Protein AF-A0A8B2NT78-F1 (afdb_monomer)

Foldseek 3Di:
DDDDDDDDDDDDDDDDPPPPDDDDPPPPPDDDPDDDDDDDDDDDDDDDPPPPPVPPPPPVPDPDPWADKDKFKAQWADDPQAIWGQGPVRDIEGEDAPDDPVSHRFTKIWIFTWDPPPPRRPVHPTYTYTDDIGTDDD

Radius of gyration: 31.08 Å; Cα contacts (8 Å, |Δi|>4): 168; chains: 1; bounding box: 117×47×46 Å

Secondary structure (DSSP, 8-state):
--------------------------------------------------------------------EEEEEEEEE--SSS-EEEETTS-EEEEEES--GGGTT-EEEEEEEE-TT--S-TT-S-EEEEEEEEE---

pLDDT: mean 72.49, std 22.76, range [38.25, 97.38]

Mean predicted aligned error: 18.77 Å

Structure (mmCIF, N/CA/C/O backbone):
data_AF-A0A8B2NT78-F1
#
_entry.id   AF-A0A8B2NT78-F1
#
loop_
_atom_site.group_PDB
_atom_site.id
_atom_site.type_symbol
_atom_site.label_atom_id
_atom_site.label_alt_id
_atom_site.label_comp_id
_atom_site.label_asym_id
_atom_site.label_entity_id
_atom_site.label_seq_id
_atom_site.pdbx_PDB_ins_code
_atom_site.Cartn_x
_atom_site.Cartn_y
_atom_site.Cartn_z
_atom_site.occupancy
_atom_site.B_iso_or_equiv
_atom_site.auth_seq_id
_atom_site.auth_comp_id
_atom_site.auth_asym_id
_atom_site.auth_atom_id
_atom_site.pdbx_PDB_model_num
ATOM 1 N N . MET A 1 1 ? -60.718 -26.658 -9.147 1.00 41.31 1 MET A N 1
ATOM 2 C CA . MET A 1 1 ? -60.760 -26.126 -10.527 1.00 41.31 1 MET A CA 1
ATOM 3 C C . MET A 1 1 ? -59.425 -25.430 -10.758 1.00 41.31 1 MET A C 1
ATOM 5 O O . MET A 1 1 ? -59.116 -24.568 -9.960 1.00 41.31 1 MET A O 1
ATOM 9 N N . THR A 1 2 ? -58.526 -25.729 -11.686 1.00 39.38 2 THR A N 1
ATOM 10 C CA . THR A 1 2 ? -58.299 -26.803 -12.662 1.00 39.38 2 THR A CA 1
ATOM 11 C C . THR A 1 2 ? -56.86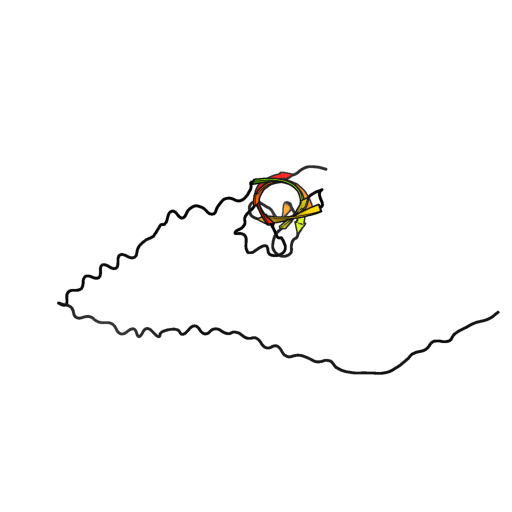0 -26.548 -13.133 1.00 39.38 2 THR A C 1
ATOM 13 O O . THR A 1 2 ? -56.475 -25.397 -13.315 1.00 39.38 2 THR A O 1
ATOM 16 N N . LYS A 1 3 ? -56.057 -27.609 -13.244 1.00 41.78 3 LYS A N 1
ATOM 17 C CA . LYS A 1 3 ? -54.652 -27.600 -13.679 1.00 41.78 3 LYS A CA 1
ATOM 18 C C . LYS A 1 3 ? -54.485 -26.998 -15.081 1.00 41.78 3 LYS A C 1
ATOM 20 O O . LYS A 1 3 ? -55.288 -27.318 -15.951 1.00 41.78 3 LYS A O 1
ATOM 25 N N . THR A 1 4 ? -53.329 -26.377 -15.324 1.00 49.72 4 THR A N 1
ATOM 26 C CA . THR A 1 4 ? -52.672 -26.413 -16.640 1.00 49.72 4 THR A CA 1
ATOM 27 C C . THR A 1 4 ? -51.206 -26.808 -16.446 1.00 49.72 4 THR A C 1
ATOM 29 O O . THR A 1 4 ? -50.382 -26.004 -16.024 1.00 49.72 4 THR A O 1
ATOM 32 N N . LEU A 1 5 ? -50.899 -28.083 -16.708 1.00 48.84 5 LEU A N 1
ATOM 33 C CA . LEU A 1 5 ? -49.576 -28.530 -17.149 1.00 48.84 5 LEU A CA 1
ATOM 34 C C . LEU A 1 5 ? -49.550 -28.350 -18.668 1.00 48.84 5 LEU A C 1
ATOM 36 O O . LEU A 1 5 ? -50.507 -28.799 -19.284 1.00 48.84 5 LEU A O 1
ATOM 40 N N . THR A 1 6 ? -48.486 -27.813 -19.268 1.00 45.62 6 THR A N 1
ATOM 41 C CA . THR A 1 6 ? -47.858 -28.332 -20.508 1.00 45.62 6 THR A CA 1
ATOM 42 C C . THR A 1 6 ? -46.564 -27.552 -20.748 1.00 45.62 6 THR A C 1
ATOM 44 O O . THR A 1 6 ? -46.580 -26.327 -20.731 1.00 45.62 6 THR A O 1
ATOM 47 N N . GLY A 1 7 ? -45.454 -28.247 -20.990 1.00 38.25 7 GLY A N 1
ATOM 48 C CA . GLY A 1 7 ? -44.219 -27.605 -21.442 1.00 38.25 7 GLY A CA 1
ATOM 49 C C . GLY A 1 7 ? -42.971 -28.461 -21.290 1.00 38.25 7 GLY A C 1
ATOM 50 O O . GLY A 1 7 ? -41.946 -27.961 -20.848 1.00 38.25 7 GLY A O 1
ATOM 51 N N . ALA A 1 8 ? -43.065 -29.755 -21.600 1.00 42.09 8 ALA A N 1
ATOM 52 C CA . ALA A 1 8 ? -41.895 -30.603 -21.761 1.00 42.09 8 ALA A CA 1
ATOM 53 C C . ALA A 1 8 ? -41.171 -30.228 -23.063 1.00 42.09 8 ALA A C 1
ATOM 55 O O . ALA A 1 8 ? -41.759 -30.321 -24.137 1.00 42.09 8 ALA A O 1
ATOM 56 N N . ALA A 1 9 ? -39.896 -29.863 -22.967 1.00 42.09 9 ALA A N 1
ATOM 57 C CA . ALA A 1 9 ? -38.943 -29.985 -24.063 1.00 42.09 9 ALA A CA 1
ATOM 58 C C . ALA A 1 9 ? -37.759 -30.794 -23.528 1.00 42.09 9 ALA A C 1
ATOM 60 O O . ALA A 1 9 ? -36.818 -30.278 -22.931 1.00 42.09 9 ALA A O 1
ATOM 61 N N . LEU A 1 10 ? -37.921 -32.108 -23.651 1.00 39.12 10 LEU A N 1
ATOM 62 C CA . LEU A 1 10 ? -36.923 -33.132 -23.407 1.00 39.12 10 LEU A CA 1
ATOM 63 C C . LEU A 1 10 ? -36.222 -33.419 -24.748 1.00 39.12 10 LEU A C 1
ATOM 65 O O . LEU A 1 10 ? -36.900 -33.520 -25.767 1.00 39.12 10 LEU A O 1
ATOM 69 N N . MET A 1 11 ? -34.915 -33.675 -24.678 1.00 42.44 11 MET A N 1
ATOM 70 C CA . MET A 1 11 ? -34.066 -34.388 -25.651 1.00 42.44 11 MET A CA 1
ATOM 71 C C . MET A 1 11 ? -33.405 -33.647 -26.825 1.00 42.44 11 MET A C 1
ATOM 73 O O . MET A 1 11 ? -33.989 -32.797 -27.485 1.00 42.44 11 MET A O 1
ATOM 77 N N . ALA A 1 12 ? -32.203 -34.176 -27.110 1.00 41.25 12 ALA A N 1
ATOM 78 C CA . ALA A 1 12 ? -31.213 -33.898 -28.157 1.00 41.25 12 ALA A CA 1
ATOM 79 C C . ALA A 1 12 ? -30.216 -32.786 -27.778 1.00 41.25 12 ALA A C 1
ATOM 81 O O . ALA A 1 12 ? -30.617 -31.687 -27.438 1.00 41.25 12 ALA A O 1
ATOM 82 N N . LEU A 1 13 ? -28.893 -32.960 -27.791 1.00 45.81 13 LEU A N 1
ATOM 83 C CA . LEU A 1 13 ? -28.011 -33.999 -28.330 1.00 45.81 13 LEU A CA 1
ATOM 84 C C . LEU A 1 13 ? -26.654 -33.767 -27.619 1.00 45.81 13 LEU A C 1
ATOM 86 O O . LEU A 1 13 ? -26.135 -32.659 -27.624 1.00 45.81 13 LEU A O 1
ATOM 90 N N . MET A 1 14 ? -26.212 -34.652 -26.732 1.00 42.19 14 MET A N 1
ATOM 91 C CA . MET A 1 14 ? -25.114 -35.596 -26.972 1.00 42.19 14 MET A CA 1
ATOM 92 C C . MET A 1 14 ? -23.915 -35.033 -27.773 1.00 42.19 14 MET A C 1
ATOM 94 O O . MET A 1 14 ? -23.994 -34.845 -28.982 1.00 42.19 14 MET A O 1
ATOM 98 N N . THR A 1 15 ? -22.772 -34.950 -27.074 1.00 49.97 15 THR A N 1
ATOM 99 C CA . THR A 1 15 ? -21.374 -34.995 -27.564 1.00 49.97 15 THR A CA 1
ATOM 100 C C . THR A 1 15 ? -20.818 -33.813 -28.367 1.00 49.97 15 THR A C 1
ATOM 102 O O . THR A 1 15 ? -21.060 -33.701 -29.559 1.00 49.97 15 THR A O 1
ATOM 105 N N . LEU A 1 16 ? -19.897 -33.064 -27.743 1.00 46.75 16 LEU A N 1
ATOM 106 C CA . LEU A 1 16 ? -18.499 -32.986 -28.201 1.00 46.75 16 LEU A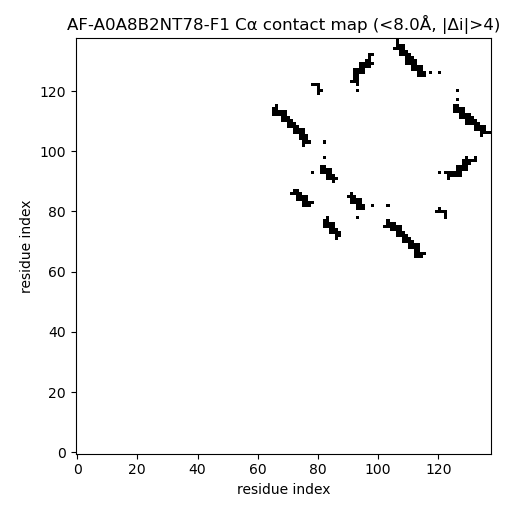 CA 1
ATOM 107 C C . LEU A 1 16 ? -17.604 -32.444 -27.063 1.00 46.75 16 LEU A C 1
ATOM 109 O O . LEU A 1 16 ? -17.510 -31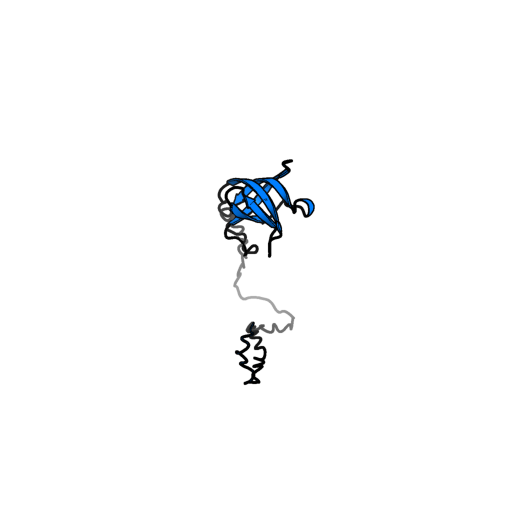.240 -26.846 1.00 46.75 16 LEU A O 1
ATOM 113 N N . LEU A 1 17 ? -16.941 -33.339 -26.319 1.00 52.16 17 LEU A N 1
ATOM 114 C CA . LEU A 1 17 ? -15.729 -32.970 -25.581 1.00 52.16 17 LEU A CA 1
ATOM 115 C C . LEU A 1 17 ? -14.607 -32.855 -26.618 1.00 52.16 17 LEU A C 1
ATOM 117 O O . LEU A 1 17 ? -14.023 -33.861 -27.017 1.00 52.16 17 LEU A O 1
ATOM 121 N N . ALA A 1 18 ? -14.336 -31.642 -27.092 1.00 47.22 18 ALA A N 1
ATOM 122 C CA . ALA A 1 18 ? -13.120 -31.359 -27.839 1.00 47.22 18 ALA A CA 1
ATOM 123 C C . ALA A 1 18 ? -11.990 -31.133 -26.829 1.00 47.22 18 ALA A C 1
ATOM 125 O O . ALA A 1 18 ? -11.765 -30.024 -26.352 1.00 47.22 18 ALA A O 1
ATOM 126 N N . THR A 1 19 ? -11.305 -32.215 -26.468 1.00 49.88 19 THR A N 1
ATOM 127 C CA . THR A 1 19 ? -10.036 -32.174 -25.740 1.00 49.88 19 THR A CA 1
ATOM 128 C C . THR A 1 19 ? -8.981 -31.584 -26.676 1.00 49.88 19 THR A C 1
ATOM 130 O O . THR A 1 19 ? -8.325 -32.311 -27.419 1.00 49.88 19 THR A O 1
ATOM 133 N N . THR A 1 20 ? -8.836 -30.260 -26.707 1.00 54.50 20 THR A N 1
ATOM 134 C CA . THR A 1 20 ? -7.686 -29.636 -27.366 1.00 54.50 20 THR A CA 1
ATOM 135 C C . THR A 1 20 ? -6.455 -29.916 -26.522 1.00 54.50 20 THR A C 1
ATOM 137 O O . THR A 1 20 ? -6.279 -29.370 -25.434 1.00 54.50 20 THR A O 1
ATOM 140 N N . ALA A 1 21 ? -5.647 -30.844 -27.025 1.00 53.22 21 ALA A N 1
ATOM 141 C CA . ALA A 1 21 ? -4.344 -31.175 -26.496 1.00 53.22 21 ALA A CA 1
ATOM 142 C C . ALA A 1 21 ? -3.457 -29.924 -26.416 1.00 53.22 21 ALA A C 1
ATOM 144 O O . ALA A 1 21 ? -3.397 -29.111 -27.338 1.00 53.22 21 ALA A O 1
ATOM 145 N N . VAL A 1 22 ? -2.767 -29.828 -25.284 1.00 47.25 22 VAL A N 1
ATOM 146 C CA . VAL A 1 22 ? -1.651 -28.935 -24.984 1.00 47.25 22 VAL A CA 1
ATOM 147 C C . VAL A 1 22 ? -0.661 -28.877 -26.151 1.00 47.25 22 VAL A C 1
ATOM 149 O O . VAL A 1 22 ? -0.121 -29.902 -26.561 1.00 47.25 22 VAL A O 1
ATOM 152 N N . GLN A 1 23 ? -0.363 -27.671 -26.633 1.00 50.97 23 GLN A N 1
ATOM 153 C CA . GLN A 1 23 ? 0.878 -27.385 -27.351 1.00 50.97 23 GLN A CA 1
ATOM 154 C C . GLN A 1 23 ? 1.713 -26.448 -26.480 1.00 50.97 23 GLN A C 1
ATOM 156 O O . GLN A 1 23 ? 1.532 -25.235 -26.482 1.00 50.97 23 GLN A O 1
ATOM 161 N N . ALA A 1 24 ? 2.612 -27.039 -25.694 1.00 47.28 24 ALA A N 1
ATOM 162 C CA . ALA A 1 24 ? 3.703 -26.317 -25.061 1.00 47.28 24 ALA A CA 1
ATOM 163 C C . ALA A 1 24 ? 4.686 -25.898 -26.164 1.00 47.28 24 ALA A C 1
ATOM 165 O O . ALA A 1 24 ? 5.403 -26.733 -26.712 1.00 47.28 24 ALA A O 1
ATOM 166 N N . GLN A 1 25 ? 4.690 -24.617 -26.528 1.00 46.91 25 GLN A N 1
ATOM 167 C CA . GLN A 1 25 ? 5.733 -24.031 -27.367 1.00 46.91 25 GLN A CA 1
ATOM 168 C C . GLN A 1 25 ? 6.825 -23.474 -26.454 1.00 46.91 25 GLN A C 1
ATOM 170 O O . GLN A 1 25 ? 6.809 -22.311 -26.064 1.00 46.91 25 GLN A O 1
ATOM 175 N N . THR A 1 26 ? 7.769 -24.333 -26.080 1.00 47.22 26 THR A N 1
ATOM 176 C CA . THR A 1 26 ? 9.048 -23.918 -25.500 1.00 47.22 26 THR A CA 1
ATOM 177 C C . THR A 1 26 ? 10.021 -23.654 -26.645 1.00 47.22 26 THR A C 1
ATOM 179 O O . THR A 1 26 ? 10.659 -24.577 -27.152 1.00 47.22 26 THR A O 1
ATOM 182 N N . SER A 1 27 ? 10.107 -22.402 -27.085 1.00 45.84 27 SER A N 1
ATOM 183 C CA . SER A 1 27 ? 11.153 -21.949 -28.003 1.00 45.84 27 SER A CA 1
ATOM 184 C C . SER A 1 27 ? 12.356 -21.492 -27.179 1.00 45.84 27 SER A C 1
ATOM 186 O O . SER A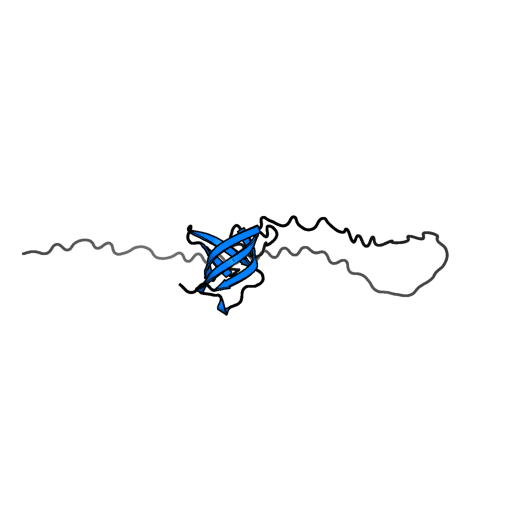 1 27 ? 12.433 -20.335 -26.779 1.00 45.84 27 SER A O 1
ATOM 188 N N . SER A 1 28 ? 13.275 -22.416 -26.905 1.00 48.09 28 SER A N 1
ATOM 189 C CA . SER A 1 28 ? 14.579 -22.132 -26.298 1.00 48.09 28 SER A CA 1
ATOM 190 C C . SER A 1 28 ? 15.657 -22.318 -27.363 1.00 48.09 28 SER A C 1
ATOM 192 O O . SER A 1 28 ? 16.359 -23.326 -27.371 1.00 48.09 28 SER A O 1
ATOM 194 N N . ASP A 1 29 ? 15.757 -21.376 -28.300 1.00 51.25 29 ASP A N 1
ATOM 195 C CA . ASP A 1 29 ? 16.892 -21.311 -29.224 1.00 51.25 29 ASP A CA 1
ATOM 196 C C . ASP A 1 29 ? 17.978 -20.440 -28.585 1.00 51.25 29 ASP A C 1
ATOM 198 O O . ASP A 1 29 ? 18.091 -19.242 -28.830 1.00 51.25 29 ASP A O 1
ATOM 202 N N . THR A 1 30 ? 18.724 -21.053 -27.666 1.00 50.91 30 THR A N 1
ATOM 203 C CA . THR A 1 30 ? 19.992 -20.508 -27.182 1.00 50.91 30 THR A CA 1
ATOM 204 C C . THR A 1 30 ? 21.067 -21.486 -27.602 1.00 50.91 30 THR A C 1
ATOM 206 O O . THR A 1 30 ? 21.313 -22.507 -26.959 1.00 50.91 30 THR A O 1
ATOM 209 N N . THR A 1 31 ? 21.690 -21.182 -28.732 1.00 44.09 31 THR A N 1
ATOM 210 C CA . THR A 1 31 ? 22.881 -21.862 -29.220 1.00 44.09 31 THR A CA 1
ATOM 211 C C . THR A 1 31 ? 23.994 -21.685 -28.184 1.00 44.09 31 THR A C 1
ATOM 213 O O . THR A 1 31 ? 24.474 -20.578 -27.951 1.00 44.09 31 THR A O 1
ATOM 216 N N . VAL A 1 32 ? 24.390 -22.773 -27.527 1.00 51.00 32 VAL A N 1
ATOM 217 C CA . VAL A 1 32 ? 25.558 -22.810 -26.639 1.00 51.00 32 VAL A CA 1
ATOM 218 C C . VAL A 1 32 ? 26.801 -22.991 -27.514 1.00 51.00 32 VAL A C 1
ATOM 220 O O . VAL A 1 32 ? 26.925 -24.045 -28.142 1.00 51.00 32 VAL A O 1
ATOM 223 N N . PRO A 1 33 ? 27.748 -22.038 -27.587 1.00 48.50 33 PRO A N 1
ATOM 224 C CA . PRO A 1 33 ? 29.043 -22.337 -28.173 1.00 48.50 33 PRO A CA 1
ATOM 225 C C . PRO A 1 33 ? 29.814 -23.264 -27.225 1.00 48.50 33 PRO A C 1
ATOM 227 O O . PRO A 1 33 ? 30.152 -22.906 -26.097 1.00 48.50 33 PRO A O 1
ATOM 230 N N . THR A 1 34 ? 30.075 -24.484 -27.693 1.00 42.47 34 THR A N 1
ATOM 231 C CA . THR A 1 34 ? 31.011 -25.431 -27.083 1.00 42.47 34 THR A CA 1
ATOM 232 C C . THR A 1 34 ? 32.399 -24.797 -27.022 1.00 42.47 34 THR A C 1
ATOM 234 O O . THR A 1 34 ? 33.083 -24.691 -28.037 1.00 42.47 34 THR A O 1
ATOM 237 N N . VAL A 1 35 ? 32.829 -24.383 -25.832 1.00 53.66 35 VAL A N 1
ATOM 238 C CA . VAL A 1 35 ? 34.232 -24.047 -25.573 1.00 53.66 35 VAL A CA 1
ATOM 239 C C . VAL A 1 35 ? 35.006 -25.341 -25.331 1.00 53.66 35 VAL A C 1
ATOM 241 O O . VAL A 1 35 ? 34.883 -25.983 -24.289 1.00 53.66 35 VAL A O 1
ATOM 244 N N . ALA A 1 36 ? 35.773 -25.756 -26.339 1.00 44.59 36 ALA A N 1
ATOM 245 C CA . ALA A 1 36 ? 36.812 -26.763 -26.184 1.00 44.59 36 ALA A CA 1
ATOM 246 C C . ALA A 1 36 ? 37.863 -26.236 -25.192 1.00 44.59 36 ALA A C 1
ATOM 248 O O . ALA A 1 36 ? 38.311 -25.094 -25.294 1.00 44.59 36 ALA A O 1
ATOM 249 N N . SER A 1 37 ? 38.185 -27.046 -24.186 1.00 47.66 37 SER A N 1
ATOM 250 C CA . SER A 1 37 ? 39.267 -26.787 -23.240 1.00 47.66 37 SER A CA 1
ATOM 251 C C . SER A 1 37 ? 40.388 -27.778 -23.506 1.00 47.66 37 SER A C 1
ATOM 253 O O . SER A 1 37 ? 40.321 -28.930 -23.083 1.00 47.66 37 SER A O 1
ATOM 255 N N . ASP A 1 38 ? 41.434 -27.305 -24.160 1.00 52.69 38 ASP A N 1
ATOM 256 C CA . ASP A 1 38 ? 42.709 -27.983 -24.311 1.00 52.69 38 ASP A CA 1
ATOM 257 C C . ASP A 1 38 ? 43.808 -26.934 -24.115 1.00 52.69 38 ASP A C 1
ATOM 259 O O . ASP A 1 38 ? 44.105 -26.102 -24.968 1.00 52.69 38 ASP A O 1
ATOM 263 N N . GLY A 1 39 ? 44.347 -26.909 -22.895 1.00 45.62 39 GLY A N 1
ATOM 264 C CA . GLY A 1 39 ? 45.414 -25.999 -22.503 1.00 45.62 39 GLY A CA 1
ATOM 265 C C . GLY A 1 39 ? 46.792 -26.486 -22.943 1.00 45.62 39 GLY A C 1
ATOM 266 O O . GLY A 1 39 ? 47.061 -27.686 -22.918 1.00 45.62 39 GLY A O 1
ATOM 267 N N . THR A 1 40 ? 47.684 -25.539 -23.254 1.00 40.47 40 THR A N 1
ATOM 268 C CA . THR A 1 40 ? 49.065 -25.368 -22.721 1.00 40.47 40 THR A CA 1
ATOM 269 C C . THR A 1 40 ? 49.874 -24.449 -23.673 1.00 40.47 40 THR A C 1
ATOM 271 O O . THR A 1 40 ? 49.619 -24.463 -24.875 1.00 40.47 40 THR A O 1
ATOM 274 N N . PRO A 1 41 ? 50.791 -23.591 -23.171 1.00 55.03 41 PRO A N 1
ATOM 275 C CA . PRO A 1 41 ? 51.113 -22.292 -23.768 1.00 55.03 41 PRO A CA 1
ATOM 276 C C . PRO A 1 41 ? 52.456 -22.245 -24.517 1.00 55.03 41 PRO A C 1
ATOM 278 O O . PRO A 1 41 ? 53.395 -22.954 -24.167 1.00 55.03 41 PRO A O 1
ATOM 281 N N . THR A 1 42 ? 52.594 -21.293 -25.446 1.00 39.72 42 THR A N 1
ATOM 282 C CA . THR A 1 42 ? 53.890 -20.776 -25.930 1.00 39.72 42 THR A CA 1
ATOM 283 C C . THR A 1 42 ? 53.763 -19.295 -26.301 1.00 39.72 42 THR A C 1
ATOM 285 O O . THR A 1 42 ? 53.127 -18.948 -27.290 1.00 39.72 42 THR A O 1
ATOM 288 N N . ASN A 1 43 ? 54.373 -18.433 -25.488 1.00 45.72 43 ASN A N 1
ATOM 289 C CA . ASN A 1 43 ? 54.757 -17.042 -25.798 1.00 45.72 43 ASN A CA 1
ATOM 290 C C . ASN A 1 43 ? 56.219 -17.090 -26.342 1.00 45.72 43 ASN A C 1
ATOM 292 O O . ASN A 1 43 ? 56.876 -18.082 -26.005 1.00 45.72 43 ASN A O 1
ATOM 296 N N . PRO A 1 44 ? 56.821 -16.103 -27.057 1.00 52.41 44 PRO A N 1
ATOM 297 C CA . PRO A 1 44 ? 56.442 -14.689 -27.167 1.00 52.41 44 PRO A CA 1
ATOM 298 C C . PRO A 1 44 ? 56.639 -14.003 -28.542 1.00 52.41 44 PRO A C 1
ATOM 300 O O . PRO A 1 44 ? 57.336 -14.511 -29.413 1.00 52.41 44 PRO A O 1
ATOM 303 N N . ALA A 1 45 ? 56.107 -12.779 -28.647 1.00 50.75 45 ALA A N 1
ATOM 304 C CA . ALA A 1 45 ? 56.222 -11.814 -29.752 1.00 50.75 45 ALA A CA 1
ATOM 305 C C . ALA A 1 45 ? 55.156 -11.927 -30.852 1.00 50.75 45 ALA A C 1
ATOM 307 O O . ALA A 1 45 ? 55.437 -12.333 -31.971 1.00 50.75 45 ALA A O 1
ATOM 308 N N . ASP A 1 46 ? 53.948 -11.455 -30.546 1.00 42.50 46 ASP A N 1
ATOM 309 C CA . ASP A 1 46 ? 53.350 -10.451 -31.423 1.00 42.50 46 ASP A CA 1
ATOM 310 C C . ASP A 1 46 ? 52.559 -9.448 -30.582 1.00 42.50 46 ASP A C 1
ATOM 312 O O . ASP A 1 46 ? 51.820 -9.775 -29.652 1.00 42.50 46 ASP A O 1
ATOM 316 N N . GLU A 1 47 ? 52.864 -8.198 -30.860 1.00 54.28 47 GLU A N 1
ATOM 317 C CA . GLU A 1 47 ? 5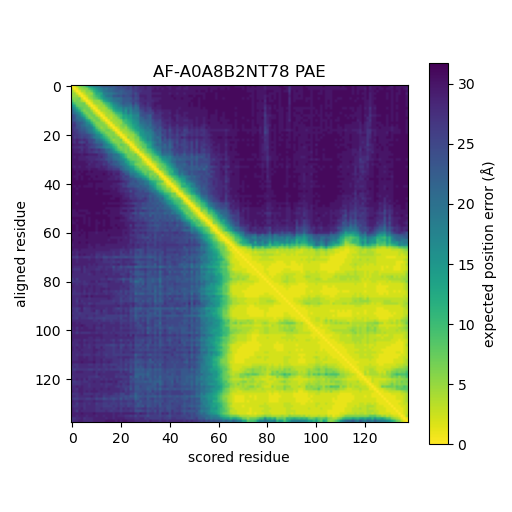2.437 -7.003 -30.178 1.00 54.28 47 GLU A CA 1
ATOM 318 C C . GLU A 1 47 ? 50.978 -6.705 -30.531 1.00 54.28 47 GLU A C 1
ATOM 320 O O . GLU A 1 47 ? 50.647 -6.128 -31.561 1.00 54.28 47 GLU A O 1
ATOM 325 N N . SER A 1 48 ? 50.075 -7.047 -29.624 1.00 47.12 48 SER A N 1
ATOM 326 C CA . SER A 1 48 ? 48.861 -6.262 -29.456 1.00 47.12 48 SER A CA 1
ATOM 327 C C . SER A 1 48 ? 48.443 -6.336 -28.009 1.00 47.12 48 SER A C 1
ATOM 329 O O . SER A 1 48 ? 47.711 -7.223 -27.573 1.00 47.12 48 SER A O 1
ATOM 331 N N . THR A 1 49 ? 48.953 -5.378 -27.245 1.00 46.94 49 THR A N 1
ATOM 332 C CA . THR A 1 49 ? 48.437 -5.023 -25.930 1.00 46.94 49 THR A CA 1
ATOM 333 C C . THR A 1 49 ? 47.008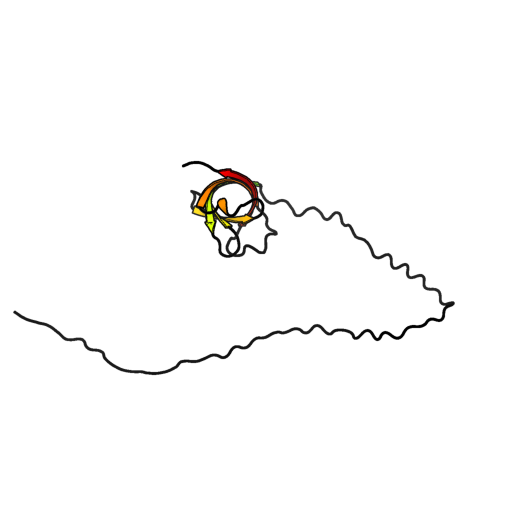 -4.520 -26.114 1.00 46.94 49 THR A C 1
ATOM 335 O O . THR A 1 49 ? 46.743 -3.321 -26.110 1.00 46.94 49 THR A O 1
ATOM 338 N N . VAL A 1 50 ? 46.058 -5.435 -26.300 1.00 47.19 50 VAL A N 1
ATOM 339 C CA . VAL A 1 50 ? 44.657 -5.139 -26.036 1.00 47.19 50 VAL A CA 1
ATOM 340 C C . VAL A 1 50 ? 44.548 -5.121 -24.525 1.00 47.19 50 VAL A C 1
ATOM 342 O O . VAL A 1 50 ? 44.251 -6.122 -23.875 1.00 47.19 50 VAL A O 1
ATOM 345 N N . THR A 1 51 ? 44.832 -3.954 -23.955 1.00 45.91 51 THR A N 1
ATOM 346 C CA . THR A 1 51 ? 44.292 -3.583 -22.658 1.00 45.91 51 THR A CA 1
ATOM 347 C C . THR A 1 51 ? 42.779 -3.639 -22.826 1.00 45.91 51 THR A C 1
ATOM 349 O O . THR A 1 51 ? 42.151 -2.675 -23.256 1.00 45.91 51 THR A O 1
ATOM 352 N N . THR A 1 52 ? 42.188 -4.806 -22.563 1.00 46.09 52 THR A N 1
ATOM 353 C CA . THR A 1 52 ? 40.755 -4.909 -22.311 1.00 46.09 52 THR A CA 1
ATOM 354 C C . THR A 1 52 ? 40.543 -4.205 -20.985 1.00 46.09 52 THR A C 1
ATOM 356 O O . THR A 1 52 ? 40.518 -4.813 -19.919 1.00 46.09 52 THR A O 1
ATOM 359 N N . THR A 1 53 ? 40.463 -2.882 -21.047 1.00 48.28 53 THR A N 1
ATOM 360 C CA . THR A 1 53 ? 39.761 -2.120 -20.037 1.00 48.28 53 THR A CA 1
ATOM 361 C C . THR A 1 53 ? 38.317 -2.557 -20.196 1.00 48.28 53 THR A C 1
ATOM 363 O O . THR A 1 53 ? 37.618 -2.070 -21.080 1.00 48.28 53 THR A O 1
ATOM 366 N N . ILE A 1 54 ? 37.893 -3.542 -19.402 1.00 62.91 54 ILE A N 1
ATOM 367 C CA . ILE A 1 54 ? 36.474 -3.723 -19.115 1.00 62.91 54 ILE A CA 1
ATOM 368 C C . ILE A 1 54 ? 36.047 -2.355 -18.582 1.00 62.91 54 ILE A C 1
ATOM 370 O O . ILE A 1 54 ? 36.597 -1.938 -17.558 1.00 62.91 54 ILE A O 1
ATOM 374 N N . PRO A 1 55 ? 35.183 -1.592 -19.270 1.00 50.97 55 PRO A N 1
ATOM 375 C CA . PRO A 1 55 ? 34.640 -0.416 -18.636 1.00 50.97 55 PRO A CA 1
ATOM 376 C C . PRO A 1 55 ? 33.799 -0.941 -17.476 1.00 50.97 55 PRO A C 1
ATOM 378 O O . PRO A 1 55 ? 32.718 -1.489 -17.681 1.00 50.97 55 PRO A O 1
ATOM 381 N N . THR A 1 56 ? 34.293 -0.794 -16.250 1.00 57.25 56 THR A N 1
ATOM 382 C CA . THR A 1 56 ? 33.403 -0.674 -15.101 1.00 57.25 56 THR A CA 1
ATOM 383 C C . THR A 1 56 ? 32.692 0.657 -15.304 1.00 57.25 56 THR A C 1
ATOM 385 O O . THR A 1 56 ? 33.122 1.701 -14.823 1.00 57.25 56 THR A O 1
ATOM 388 N N . VAL A 1 57 ? 31.661 0.651 -16.149 1.00 56.09 57 VAL A N 1
ATOM 389 C CA . VAL A 1 57 ? 30.655 1.704 -16.154 1.00 56.09 57 VAL A CA 1
ATOM 390 C C . VAL A 1 57 ? 29.803 1.460 -14.920 1.00 56.09 57 VAL A C 1
ATOM 392 O O . VAL A 1 57 ? 28.686 0.962 -14.995 1.00 56.09 57 VAL A O 1
ATOM 395 N N . ASP A 1 58 ? 30.357 1.826 -13.766 1.00 57.78 58 ASP A N 1
ATOM 396 C CA . ASP A 1 58 ? 29.551 2.495 -12.759 1.00 57.78 58 ASP A CA 1
ATOM 397 C C . ASP A 1 58 ? 29.146 3.832 -13.393 1.00 57.78 58 ASP A 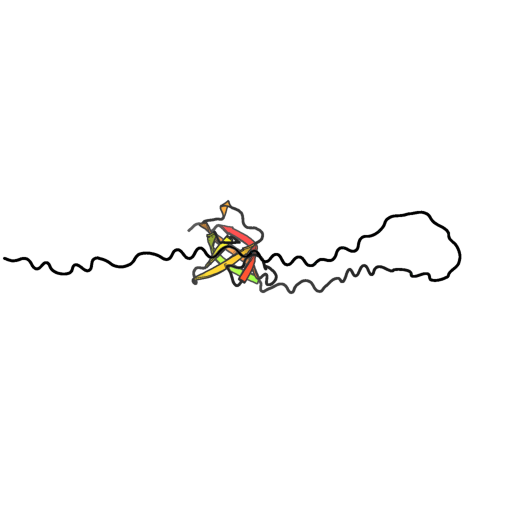C 1
ATOM 399 O O . ASP A 1 58 ? 29.758 4.874 -13.162 1.00 57.78 58 ASP A O 1
ATOM 403 N N . ASP A 1 59 ? 28.166 3.786 -14.297 1.00 58.88 59 ASP A N 1
ATOM 404 C CA . ASP A 1 59 ? 27.351 4.962 -14.528 1.00 58.88 59 ASP A CA 1
ATOM 405 C C . ASP A 1 59 ? 26.648 5.182 -13.185 1.00 58.88 59 ASP A C 1
ATOM 407 O O . ASP A 1 59 ? 25.928 4.278 -12.743 1.00 58.88 59 ASP A O 1
ATOM 411 N N . PRO A 1 60 ? 26.837 6.315 -12.483 1.00 57.03 60 PRO A N 1
ATOM 412 C CA . PRO A 1 60 ? 25.877 6.723 -11.476 1.00 57.03 60 PRO A CA 1
ATOM 413 C C . PRO A 1 60 ? 24.630 7.127 -12.262 1.00 57.03 60 PRO A C 1
ATOM 415 O O . PRO A 1 60 ? 24.338 8.313 -12.426 1.00 57.03 60 PRO A O 1
ATOM 418 N N . GLY A 1 61 ? 23.969 6.118 -12.839 1.00 59.56 61 GLY A N 1
ATOM 419 C CA . GLY A 1 61 ? 22.773 6.260 -13.629 1.00 59.56 61 GLY A CA 1
ATOM 420 C C . GLY A 1 61 ? 21.855 7.134 -12.825 1.00 59.56 61 GLY A C 1
ATOM 421 O O . GLY A 1 61 ? 21.722 6.953 -11.611 1.00 59.56 61 GLY A O 1
ATOM 422 N N . THR A 1 62 ? 21.319 8.151 -13.496 1.00 65.00 62 THR A N 1
ATOM 423 C CA . THR A 1 62 ? 20.314 9.021 -12.894 1.00 65.00 62 THR A CA 1
ATOM 424 C C . THR A 1 62 ? 19.364 8.110 -12.125 1.00 65.00 62 THR A C 1
ATOM 426 O O . THR A 1 62 ? 18.856 7.166 -12.744 1.00 65.00 62 THR A O 1
ATOM 429 N N . PRO A 1 63 ? 19.210 8.295 -10.797 1.00 64.00 63 PRO A N 1
ATOM 430 C CA . PRO A 1 63 ? 18.364 7.406 -10.022 1.00 64.00 63 PRO A CA 1
ATOM 431 C C . PRO A 1 63 ? 17.010 7.337 -10.731 1.00 64.00 63 PRO A C 1
ATOM 433 O O . PRO A 1 63 ? 16.591 8.363 -11.291 1.00 64.00 63 PRO A O 1
ATOM 436 N N . PRO A 1 64 ? 16.360 6.157 -10.784 1.00 61.50 64 PRO A N 1
ATOM 437 C CA . PRO A 1 64 ? 15.023 6.052 -11.346 1.00 61.50 64 PRO A CA 1
ATOM 438 C C . PRO A 1 64 ? 14.201 7.222 -10.821 1.00 61.50 64 PRO A C 1
ATOM 440 O O . PRO A 1 64 ? 14.242 7.497 -9.621 1.00 61.50 64 PRO A O 1
ATOM 443 N N . ALA A 1 65 ? 13.574 7.978 -11.725 1.00 65.75 65 ALA A N 1
ATOM 444 C CA . ALA A 1 65 ? 12.816 9.150 -11.324 1.00 65.75 65 ALA A CA 1
ATOM 445 C C . ALA A 1 65 ? 11.814 8.710 -10.253 1.00 65.75 65 ALA A C 1
ATOM 447 O O . ALA A 1 65 ? 10.937 7.894 -10.538 1.00 65.75 65 ALA A O 1
ATOM 448 N N . GLU A 1 66 ? 11.997 9.202 -9.026 1.00 77.38 66 GLU A N 1
ATOM 449 C CA . GLU A 1 66 ? 11.097 8.882 -7.927 1.00 77.38 66 GLU A CA 1
ATOM 450 C C . GLU A 1 66 ? 9.697 9.329 -8.342 1.00 77.38 66 GLU A C 1
ATOM 452 O O . GLU A 1 66 ? 9.498 10.458 -8.812 1.00 77.38 66 GLU A O 1
ATOM 457 N N . GLY A 1 67 ? 8.729 8.419 -8.250 1.00 86.88 67 GLY A N 1
ATOM 458 C CA . GLY A 1 67 ? 7.360 8.756 -8.592 1.00 86.88 67 GLY A CA 1
ATOM 459 C C . GLY A 1 67 ? 6.764 9.776 -7.618 1.00 86.88 67 GLY A C 1
ATOM 460 O O . GLY A 1 67 ? 7.394 10.216 -6.653 1.00 86.88 67 GLY A O 1
ATOM 461 N N . PRO A 1 68 ? 5.519 10.206 -7.853 1.00 92.81 68 PRO A N 1
ATOM 462 C CA . PRO A 1 68 ? 4.841 11.102 -6.931 1.00 92.81 68 PRO A CA 1
ATOM 463 C C . PRO A 1 68 ? 4.663 10.455 -5.551 1.00 92.81 68 PRO A C 1
ATOM 465 O O . PRO A 1 68 ? 4.177 9.327 -5.429 1.00 92.81 68 PRO A O 1
ATOM 468 N N . LYS A 1 69 ? 4.992 11.218 -4.506 1.00 95.25 69 LYS A N 1
ATOM 469 C CA . LYS A 1 69 ? 4.696 10.870 -3.115 1.00 95.25 69 LYS A CA 1
ATOM 470 C C . LYS A 1 69 ? 3.233 11.140 -2.790 1.00 95.25 69 LYS A C 1
ATOM 472 O O . LYS A 1 69 ? 2.685 12.176 -3.176 1.00 95.25 69 LYS A O 1
ATOM 477 N N . LEU A 1 70 ? 2.608 10.245 -2.034 1.00 95.25 70 LEU A N 1
ATOM 478 C CA . LEU A 1 70 ? 1.220 10.385 -1.616 1.00 95.25 70 LEU A CA 1
ATOM 479 C C . LEU A 1 70 ? 0.982 9.837 -0.211 1.00 95.25 70 LEU A C 1
ATOM 481 O O . LEU A 1 70 ? 1.702 8.967 0.273 1.00 95.25 70 LEU A O 1
ATOM 485 N N . THR A 1 71 ? -0.080 10.337 0.415 1.00 96.62 71 THR A N 1
ATOM 486 C CA . THR A 1 71 ? -0.637 9.800 1.658 1.00 96.62 71 THR A CA 1
ATOM 487 C C . THR A 1 71 ? -2.087 9.423 1.398 1.00 96.62 71 THR A C 1
ATOM 489 O O . THR A 1 71 ? -2.857 10.246 0.897 1.00 96.62 71 THR A O 1
ATOM 492 N N . LEU A 1 72 ? -2.471 8.195 1.739 1.00 95.62 72 LEU A N 1
ATOM 493 C CA . LEU A 1 72 ? -3.841 7.715 1.581 1.00 95.62 72 LEU A CA 1
ATOM 494 C C . LEU A 1 72 ? -4.313 6.931 2.803 1.00 95.62 72 LEU A C 1
ATOM 496 O O . LEU A 1 72 ? -3.521 6.458 3.617 1.00 95.62 72 LEU A O 1
ATOM 500 N N . GLU A 1 73 ? -5.632 6.815 2.925 1.00 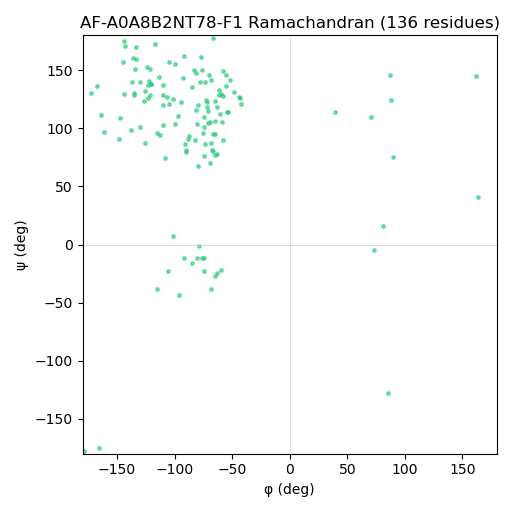96.94 73 GLU A N 1
ATOM 501 C CA . GLU A 1 73 ? -6.286 5.995 3.936 1.00 96.94 73 GLU A CA 1
ATOM 502 C C . GLU A 1 73 ? -7.180 4.962 3.269 1.00 96.94 73 GLU A C 1
ATOM 504 O O . GLU A 1 73 ? -7.889 5.259 2.301 1.00 96.94 73 GLU A O 1
ATOM 509 N N . GLY A 1 74 ? -7.195 3.759 3.825 1.00 96.81 74 GLY A N 1
ATOM 510 C CA . GLY A 1 74 ? -7.953 2.666 3.251 1.00 96.81 74 GLY A CA 1
ATOM 511 C C . GLY A 1 74 ? -7.849 1.386 4.054 1.00 96.81 74 GLY A C 1
ATOM 512 O O . GLY A 1 74 ? -7.232 1.346 5.118 1.00 96.81 74 GLY A O 1
ATOM 513 N N . ARG A 1 75 ? -8.491 0.341 3.535 1.00 97.38 75 ARG A N 1
ATOM 514 C CA . ARG A 1 75 ? -8.388 -1.009 4.083 1.00 97.38 75 ARG A CA 1
ATOM 515 C C . ARG A 1 75 ? -7.439 -1.831 3.226 1.00 97.38 75 ARG A C 1
ATOM 517 O O . ARG A 1 75 ? -7.649 -1.915 2.015 1.00 97.38 75 ARG A O 1
ATOM 524 N N . ILE A 1 76 ? -6.430 -2.413 3.863 1.00 97.06 76 ILE A N 1
ATOM 525 C CA . ILE A 1 76 ? -5.553 -3.389 3.222 1.00 97.06 76 ILE A CA 1
ATOM 526 C C . ILE A 1 76 ? -6.328 -4.695 3.062 1.00 97.06 76 ILE A C 1
ATOM 528 O O . ILE A 1 76 ? -7.121 -5.070 3.929 1.00 97.06 76 ILE A O 1
ATOM 532 N N . GLY A 1 77 ? -6.138 -5.345 1.925 1.00 95.44 77 GLY A N 1
ATOM 533 C CA . GLY A 1 77 ? -6.699 -6.647 1.621 1.00 95.44 77 GLY A CA 1
ATOM 534 C C . GLY A 1 77 ? -5.734 -7.488 0.788 1.00 95.44 77 GLY A C 1
ATOM 535 O O . GLY A 1 77 ? -4.694 -6.985 0.346 1.00 95.44 77 GLY A O 1
ATOM 536 N N . PRO A 1 78 ? -6.099 -8.751 0.534 1.00 94.69 78 PRO A N 1
ATOM 537 C CA . PRO A 1 78 ? -5.339 -9.607 -0.357 1.00 94.69 78 PRO A CA 1
ATOM 538 C C . PRO A 1 78 ? -5.463 -9.105 -1.799 1.00 94.69 78 PRO A C 1
ATOM 540 O O . PRO A 1 78 ? -6.549 -8.689 -2.215 1.00 94.69 78 PRO A O 1
ATOM 543 N N . GLY A 1 79 ? -4.366 -9.180 -2.545 1.00 92.19 79 GLY A N 1
ATOM 544 C CA . GLY A 1 79 ? -4.368 -9.135 -4.006 1.00 92.19 79 GLY A CA 1
ATOM 545 C C . GLY A 1 79 ? -3.832 -10.440 -4.594 1.00 92.19 79 GLY A C 1
ATOM 546 O O . GLY A 1 79 ? -3.394 -11.330 -3.855 1.00 92.19 79 GLY A O 1
ATOM 547 N N . ASP A 1 80 ? -3.931 -10.571 -5.912 1.00 92.88 80 ASP A N 1
ATOM 548 C CA . ASP A 1 80 ? -3.497 -11.752 -6.661 1.00 92.88 80 ASP A CA 1
ATOM 549 C C . ASP A 1 80 ? -1.967 -11.900 -6.657 1.00 92.88 80 ASP A C 1
ATOM 551 O O . ASP A 1 80 ? -1.457 -13.017 -6.525 1.00 92.88 80 ASP A O 1
ATOM 555 N N . GLU A 1 81 ? -1.231 -10.788 -6.758 1.00 94.12 81 GLU A N 1
ATOM 556 C CA . GLU A 1 81 ? 0.237 -10.789 -6.707 1.00 94.12 81 GLU A CA 1
ATOM 557 C C . GLU A 1 81 ? 0.782 -10.051 -5.488 1.00 94.12 81 GLU A C 1
ATOM 559 O O . GLU A 1 81 ? 1.766 -10.489 -4.886 1.00 94.12 81 GLU A O 1
ATOM 564 N N . CYS A 1 82 ? 0.149 -8.939 -5.117 1.00 95.06 82 CYS A N 1
ATOM 565 C CA . CYS A 1 82 ? 0.617 -8.052 -4.063 1.00 95.06 82 CYS A CA 1
ATOM 566 C C . CYS A 1 82 ? -0.545 -7.670 -3.145 1.00 95.06 82 CYS A C 1
ATOM 568 O O . CYS A 1 82 ? -1.684 -7.597 -3.591 1.00 95.06 82 CYS A O 1
ATOM 570 N N . PRO A 1 83 ? -0.315 -7.372 -1.857 1.00 96.38 83 PRO A N 1
ATOM 571 C CA . PRO A 1 83 ? -1.358 -6.772 -1.035 1.00 96.38 83 PRO A CA 1
ATOM 572 C C . PRO A 1 83 ? -1.887 -5.489 -1.685 1.00 96.38 83 PRO A C 1
ATOM 574 O O . PRO A 1 83 ? -1.129 -4.729 -2.289 1.00 96.38 83 PRO A O 1
ATOM 577 N N . VAL A 1 84 ? -3.178 -5.216 -1.526 1.00 96.94 84 VAL A N 1
ATOM 578 C CA . VAL A 1 84 ? -3.816 -4.026 -2.100 1.00 96.94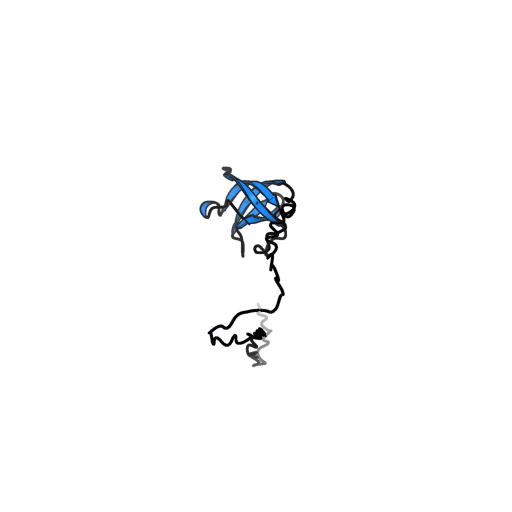 84 VAL A CA 1
ATOM 579 C C . VAL A 1 84 ? -4.437 -3.161 -1.017 1.00 96.94 84 VAL A C 1
ATOM 581 O O . VAL A 1 84 ? -4.913 -3.662 0.000 1.00 96.94 84 VAL A O 1
ATOM 584 N N . ILE A 1 85 ? -4.508 -1.851 -1.247 1.00 97.06 85 ILE A N 1
ATOM 585 C CA . ILE A 1 85 ? -5.306 -0.938 -0.423 1.00 97.06 85 ILE A CA 1
ATOM 586 C C . ILE A 1 85 ? -6.516 -0.422 -1.185 1.00 97.06 85 ILE A C 1
ATOM 588 O O . ILE A 1 85 ? -6.406 0.134 -2.275 1.00 97.06 85 ILE A O 1
ATOM 592 N N . HIS A 1 86 ? -7.679 -0.548 -0.553 1.00 97.00 86 HIS A N 1
ATOM 593 C CA . HIS A 1 86 ? -8.928 0.034 -1.017 1.00 97.00 86 HIS A CA 1
ATOM 594 C C . HIS A 1 86 ? -9.162 1.360 -0.296 1.00 97.00 86 HIS A C 1
ATOM 596 O O . HIS A 1 86 ? -9.422 1.378 0.914 1.00 97.00 86 HIS A O 1
ATOM 602 N N . THR A 1 87 ? -9.071 2.477 -1.018 1.00 96.19 87 THR A N 1
ATOM 603 C CA . THR A 1 87 ? -9.311 3.807 -0.440 1.00 96.19 87 THR A CA 1
ATOM 604 C C . THR A 1 87 ? -10.805 4.068 -0.258 1.00 96.19 87 THR A C 1
ATOM 606 O O . THR A 1 87 ? -11.651 3.436 -0.898 1.00 96.19 87 THR A O 1
ATOM 609 N N . LYS A 1 88 ? -11.173 5.041 0.591 1.00 92.94 88 LYS A N 1
ATOM 610 C CA . LYS A 1 88 ? -12.596 5.396 0.773 1.00 92.94 88 LYS A CA 1
ATOM 611 C C . LYS A 1 88 ? -13.250 5.930 -0.507 1.00 92.94 88 LYS A C 1
ATOM 613 O O . LYS A 1 88 ? -14.466 5.869 -0.644 1.00 92.94 88 LYS A O 1
ATOM 618 N N . GLU A 1 89 ? -12.450 6.482 -1.416 1.00 93.56 89 GLU A N 1
ATOM 619 C CA . GLU A 1 89 ? -12.875 6.989 -2.721 1.00 93.56 89 GLU A CA 1
ATOM 620 C C . GLU A 1 89 ? -13.085 5.868 -3.752 1.00 93.56 89 GLU A C 1
ATOM 622 O O . GLU A 1 89 ? -13.466 6.151 -4.885 1.00 93.56 89 GLU A O 1
ATOM 627 N N . GLY A 1 90 ? -12.845 4.607 -3.376 1.00 94.25 90 GLY A N 1
ATOM 628 C CA . GLY A 1 90 ? -13.004 3.449 -4.253 1.00 94.25 90 GLY A CA 1
ATOM 629 C C . GLY A 1 90 ? -11.826 3.217 -5.198 1.00 94.25 90 GLY A C 1
ATOM 630 O O . GLY A 1 90 ? -11.975 2.484 -6.172 1.00 94.25 90 GLY A O 1
ATOM 631 N N . LYS A 1 91 ? -10.667 3.838 -4.942 1.00 95.19 91 LYS A N 1
ATOM 632 C CA . LYS A 1 91 ? -9.434 3.526 -5.674 1.00 95.19 91 LYS A CA 1
ATOM 633 C C . LYS A 1 91 ? -8.753 2.303 -5.069 1.00 95.19 91 LYS A C 1
ATOM 635 O O . LYS A 1 91 ? -8.859 2.075 -3.864 1.00 95.19 91 LYS A O 1
ATOM 640 N N . VAL A 1 92 ? -8.040 1.563 -5.910 1.00 96.25 92 VAL A N 1
ATOM 641 C CA . VAL A 1 92 ? -7.260 0.387 -5.520 1.00 96.25 92 VAL A CA 1
ATOM 642 C C . VAL A 1 92 ? -5.827 0.575 -5.993 1.00 96.25 92 VAL A C 1
ATOM 644 O O . VAL A 1 92 ? -5.613 0.966 -7.141 1.00 96.25 92 VAL A O 1
ATOM 647 N N . TYR A 1 93 ? -4.882 0.327 -5.093 1.00 96.38 93 TYR A N 1
ATOM 648 C CA . TYR A 1 93 ? -3.446 0.394 -5.347 1.00 96.38 93 TYR A CA 1
ATOM 649 C C . TYR A 1 93 ? -2.795 -0.891 -4.852 1.00 96.38 93 TYR A C 1
ATOM 651 O O . TYR A 1 93 ? -3.150 -1.351 -3.763 1.00 96.38 93 TYR A O 1
ATOM 659 N N . ALA A 1 94 ? -1.832 -1.420 -5.603 1.00 97.12 94 ALA A N 1
ATOM 660 C CA . ALA A 1 94 ? -0.956 -2.467 -5.094 1.00 97.12 94 ALA A CA 1
ATOM 661 C C . ALA A 1 94 ? 0.081 -1.860 -4.151 1.00 97.12 94 ALA A C 1
ATOM 663 O O . ALA A 1 94 ? 0.465 -0.695 -4.284 1.00 97.12 94 ALA A O 1
ATOM 664 N N . LEU A 1 95 ? 0.514 -2.659 -3.187 1.00 96.44 95 LEU A N 1
ATOM 665 C CA . LEU A 1 95 ? 1.457 -2.269 -2.157 1.00 96.44 95 LEU A CA 1
ATOM 666 C C . LEU A 1 95 ? 2.690 -3.157 -2.217 1.00 96.44 95 LEU A C 1
ATOM 668 O O . LEU A 1 95 ? 2.590 -4.380 -2.310 1.00 96.44 95 LEU A O 1
ATOM 672 N N . GLU A 1 96 ? 3.846 -2.534 -2.061 1.00 94.25 96 GLU A N 1
ATOM 673 C CA . GLU A 1 96 ? 5.112 -3.217 -1.839 1.00 94.25 96 GLU A CA 1
ATOM 674 C C . GLU A 1 96 ? 5.891 -2.554 -0.695 1.00 94.25 96 GLU A C 1
ATOM 676 O O . GLU A 1 96 ? 5.553 -1.466 -0.215 1.00 94.25 96 GLU A O 1
ATOM 681 N N . GLY A 1 97 ? 6.965 -3.208 -0.257 1.00 92.12 97 GLY A N 1
ATOM 682 C CA . GLY A 1 97 ? 7.824 -2.703 0.807 1.00 92.12 97 GLY A CA 1
ATOM 683 C C . GLY A 1 97 ? 7.312 -3.074 2.195 1.00 92.12 97 GLY A C 1
ATOM 684 O O . GLY A 1 97 ? 7.108 -4.250 2.487 1.00 92.12 97 GLY A O 1
ATOM 685 N N . ASN A 1 98 ? 7.172 -2.080 3.076 1.00 89.75 98 ASN A N 1
ATOM 686 C CA . ASN A 1 98 ? 6.922 -2.291 4.503 1.00 89.75 98 ASN A CA 1
ATOM 687 C C . ASN A 1 98 ? 5.445 -2.611 4.808 1.00 89.75 98 ASN A C 1
ATOM 689 O O . ASN A 1 98 ? 4.744 -1.796 5.412 1.00 89.75 98 ASN A O 1
ATOM 693 N N . ILE A 1 99 ? 4.993 -3.784 4.359 1.00 92.50 99 ILE A N 1
ATOM 694 C CA . ILE A 1 99 ? 3.681 -4.374 4.642 1.00 92.50 99 ILE A CA 1
ATOM 695 C C . ILE A 1 99 ? 3.892 -5.751 5.270 1.00 92.50 99 ILE A C 1
ATOM 697 O O . ILE A 1 99 ? 4.549 -6.613 4.685 1.00 92.50 99 ILE A O 1
ATOM 701 N N . ASP A 1 100 ? 3.294 -5.970 6.435 1.00 91.19 100 ASP A N 1
ATOM 702 C CA . ASP A 1 100 ? 3.336 -7.245 7.139 1.00 91.19 100 ASP A CA 1
ATOM 703 C C . ASP A 1 100 ? 2.056 -8.054 6.903 1.00 91.19 100 ASP A C 1
ATOM 705 O O . ASP A 1 100 ? 0.969 -7.521 6.684 1.00 91.19 100 ASP A O 1
ATOM 709 N N . ALA A 1 101 ? 2.143 -9.379 7.044 1.00 87.12 101 ALA A N 1
ATOM 710 C CA . ALA A 1 101 ? 0.975 -10.258 6.926 1.00 87.12 101 ALA A CA 1
ATOM 711 C C . ALA A 1 101 ? -0.136 -9.941 7.952 1.00 87.12 101 ALA A C 1
ATOM 713 O O . ALA A 1 101 ? -1.293 -10.298 7.747 1.00 87.12 101 ALA A O 1
ATOM 714 N N . THR A 1 102 ? 0.197 -9.276 9.064 1.00 90.75 102 THR A N 1
ATOM 715 C CA . THR A 1 102 ? -0.773 -8.823 10.074 1.00 90.75 102 THR A CA 1
ATOM 716 C C . THR A 1 102 ? -1.561 -7.585 9.658 1.00 90.75 102 THR A C 1
ATOM 718 O O . THR A 1 102 ? -2.528 -7.239 10.334 1.00 90.75 102 THR A O 1
ATOM 721 N N . ASP A 1 103 ? -1.149 -6.912 8.583 1.00 94.25 103 ASP A N 1
ATOM 722 C CA . ASP A 1 103 ? -1.836 -5.737 8.053 1.00 94.25 103 ASP A CA 1
ATOM 723 C C . ASP A 1 103 ? -3.043 -6.117 7.188 1.00 94.25 103 ASP A C 1
ATOM 725 O O . ASP A 1 103 ? -3.869 -5.256 6.884 1.00 94.25 103 ASP A O 1
ATOM 729 N N . ASP A 1 104 ? -3.191 -7.395 6.818 1.00 94.56 104 ASP A N 1
ATOM 730 C CA . ASP A 1 104 ? -4.350 -7.853 6.058 1.00 94.56 104 ASP A CA 1
ATOM 731 C C . ASP A 1 104 ? -5.658 -7.585 6.817 1.00 94.56 104 ASP A C 1
ATOM 733 O O . ASP A 1 104 ? -5.821 -7.873 8.007 1.00 94.56 104 ASP A O 1
ATOM 737 N N . GLY A 1 105 ? -6.603 -6.961 6.121 1.00 95.06 105 GLY A N 1
ATOM 738 C CA . GLY A 1 105 ? -7.855 -6.485 6.686 1.00 95.06 105 GLY A CA 1
ATOM 739 C C . GLY A 1 105 ? -7.731 -5.242 7.571 1.00 95.06 105 GLY A C 1
ATOM 740 O O . GLY A 1 105 ? -8.772 -4.720 7.981 1.00 95.06 105 GLY A O 1
ATOM 741 N N . ALA A 1 106 ? -6.537 -4.719 7.868 1.00 95.81 106 ALA A N 1
ATOM 742 C CA . ALA A 1 106 ? -6.372 -3.527 8.696 1.00 95.81 106 ALA A CA 1
ATOM 743 C C . ALA A 1 106 ? -6.845 -2.262 7.965 1.00 95.81 106 ALA A C 1
ATOM 745 O O . ALA A 1 106 ? -6.712 -2.123 6.748 1.00 95.81 106 ALA A O 1
ATOM 746 N N . TYR A 1 107 ? -7.407 -1.313 8.718 1.00 97.06 107 TYR A N 1
ATOM 747 C CA . TYR A 1 107 ? -7.646 0.037 8.212 1.00 97.06 107 TYR A CA 1
ATOM 748 C C . TYR A 1 107 ? -6.463 0.918 8.609 1.00 97.06 107 TYR A C 1
ATOM 750 O O . TYR A 1 107 ? -6.139 1.027 9.794 1.00 97.06 107 TYR A O 1
ATOM 758 N N . VAL A 1 108 ? -5.813 1.535 7.629 1.00 96.94 108 VAL A N 1
ATOM 759 C CA . VAL A 1 108 ? -4.537 2.225 7.825 1.00 96.94 108 VAL A CA 1
ATOM 760 C C . VAL A 1 108 ? -4.530 3.597 7.168 1.00 96.94 108 VAL A C 1
ATOM 762 O O . VAL A 1 108 ? -5.298 3.871 6.242 1.00 96.94 108 VAL A O 1
ATOM 765 N N . ARG A 1 109 ? -3.615 4.443 7.636 1.00 97.12 109 ARG A N 1
ATOM 766 C CA . ARG A 1 109 ? -3.065 5.563 6.878 1.00 97.12 109 ARG A CA 1
ATOM 767 C C . ARG A 1 109 ? -1.650 5.199 6.472 1.00 97.12 109 ARG A C 1
ATOM 769 O O . ARG A 1 109 ? -0.848 4.851 7.333 1.00 97.12 109 ARG A O 1
ATOM 776 N N . LEU A 1 110 ? -1.343 5.301 5.187 1.00 96.25 110 LEU A N 1
ATOM 777 C CA . LEU A 1 110 ? 0.006 5.070 4.685 1.00 96.25 110 LEU A CA 1
ATOM 778 C C . LEU A 1 110 ? 0.517 6.275 3.913 1.00 96.25 110 LEU A C 1
ATOM 780 O O . LEU A 1 110 ? -0.261 7.033 3.331 1.00 96.25 110 LEU A O 1
ATOM 784 N N . THR A 1 111 ? 1.834 6.424 3.915 1.00 96.88 111 THR A N 1
ATOM 785 C CA . THR A 1 111 ? 2.565 7.331 3.033 1.00 96.88 111 THR A CA 1
ATOM 786 C C . THR A 1 111 ? 3.569 6.504 2.257 1.00 96.88 111 THR A C 1
ATOM 788 O O . THR A 1 111 ? 4.225 5.628 2.822 1.00 96.88 111 THR A O 1
ATOM 791 N N . GLY A 1 112 ? 3.674 6.785 0.971 1.00 95.69 112 GLY A N 1
ATOM 792 C CA . GLY A 1 112 ? 4.590 6.097 0.086 1.00 95.69 112 GLY A CA 1
ATOM 793 C C . GLY A 1 112 ? 4.749 6.841 -1.223 1.00 95.69 112 GLY A C 1
ATOM 794 O O . GLY A 1 112 ? 4.204 7.935 -1.409 1.00 95.69 112 GLY A O 1
ATOM 795 N N . THR A 1 113 ? 5.483 6.217 -2.123 1.00 96.19 113 THR A N 1
ATOM 796 C CA . THR A 1 113 ? 5.799 6.765 -3.436 1.00 96.19 113 THR A CA 1
ATOM 797 C C . THR A 1 113 ? 5.271 5.821 -4.504 1.00 96.19 113 THR A C 1
ATOM 799 O O . THR A 1 113 ? 5.358 4.606 -4.345 1.00 96.19 113 THR A O 1
ATOM 802 N N . ILE A 1 114 ? 4.675 6.363 -5.569 1.00 95.06 114 ILE A N 1
ATOM 803 C CA . ILE A 1 114 ? 4.284 5.538 -6.715 1.00 95.06 114 ILE A CA 1
ATOM 804 C C . ILE A 1 114 ? 5.551 4.979 -7.358 1.00 95.06 114 ILE A C 1
ATOM 806 O O . ILE A 1 114 ? 6.411 5.756 -7.768 1.00 95.06 114 ILE A O 1
ATOM 810 N N . ASP A 1 115 ? 5.651 3.660 -7.474 1.00 92.81 115 ASP A N 1
ATOM 811 C CA . ASP A 1 115 ? 6.763 3.005 -8.151 1.00 92.81 115 ASP A CA 1
ATOM 812 C C . ASP A 1 115 ? 6.343 2.608 -9.580 1.00 92.81 115 ASP A C 1
ATOM 814 O O . ASP A 1 115 ? 5.603 1.640 -9.771 1.00 92.81 115 ASP A O 1
ATOM 818 N N . PRO A 1 116 ? 6.778 3.348 -10.621 1.00 88.25 116 PRO A N 1
ATOM 819 C CA . PRO A 1 116 ? 6.488 2.993 -12.008 1.00 88.25 116 PRO A CA 1
ATOM 820 C C . PRO A 1 116 ? 7.313 1.795 -12.508 1.00 88.25 116 PRO A C 1
ATOM 822 O O . PRO A 1 116 ? 7.058 1.299 -13.605 1.00 88.25 116 PRO A O 1
ATOM 825 N N . SER A 1 117 ? 8.331 1.370 -11.755 1.00 87.81 117 SER A N 1
ATOM 826 C CA . SER A 1 117 ? 9.213 0.253 -12.092 1.00 87.81 117 SER A CA 1
ATOM 827 C C . SER A 1 117 ? 8.737 -1.088 -11.526 1.00 87.81 117 SER A C 1
ATOM 829 O O . SER A 1 117 ? 9.210 -2.134 -11.977 1.00 87.81 117 SER A O 1
ATOM 831 N N . ALA A 1 118 ? 7.755 -1.071 -10.618 1.00 87.62 118 ALA A N 1
ATOM 832 C CA . ALA A 1 118 ? 7.133 -2.259 -10.053 1.00 87.62 118 ALA A CA 1
ATOM 833 C C . ALA A 1 118 ? 6.335 -3.031 -11.118 1.00 87.62 118 ALA A C 1
ATOM 835 O O . ALA A 1 118 ? 5.177 -2.751 -11.421 1.00 87.62 118 ALA A O 1
ATOM 836 N N . ASN A 1 119 ? 6.989 -4.026 -11.713 1.00 85.88 119 ASN A N 1
ATOM 837 C CA . ASN A 1 119 ? 6.479 -4.813 -12.836 1.00 85.88 119 ASN A CA 1
ATOM 838 C C . ASN A 1 119 ? 5.931 -6.191 -12.432 1.00 85.88 119 ASN A C 1
ATOM 840 O O . ASN A 1 119 ? 5.627 -7.004 -13.302 1.00 85.88 119 ASN A O 1
ATOM 844 N N . PHE A 1 120 ? 5.840 -6.467 -11.132 1.00 88.00 120 PHE A N 1
ATOM 845 C CA . PHE A 1 120 ? 5.407 -7.757 -10.600 1.00 88.00 120 PHE A CA 1
ATOM 846 C C . PHE A 1 120 ? 3.982 -7.731 -10.024 1.00 88.00 120 PHE A C 1
ATOM 848 O O . PHE A 1 120 ? 3.339 -8.775 -10.003 1.00 88.00 120 PHE A O 1
ATOM 855 N N . CYS A 1 121 ? 3.464 -6.565 -9.620 1.00 93.06 121 CYS A N 1
ATOM 856 C CA . CYS A 1 121 ? 2.071 -6.393 -9.190 1.00 93.06 121 CYS A CA 1
ATOM 857 C C . CYS A 1 121 ? 1.184 -6.018 -10.391 1.00 93.06 121 CYS A C 1
ATOM 859 O O . CYS A 1 121 ? 0.930 -4.837 -10.631 1.00 93.06 121 CYS A O 1
ATOM 861 N N . LEU A 1 122 ? 0.758 -6.996 -11.194 1.00 91.81 122 LEU A N 1
ATOM 862 C CA . LEU A 1 122 ? 0.083 -6.730 -12.473 1.00 91.81 122 LEU A CA 1
ATOM 863 C C . LEU A 1 122 ? -1.430 -6.493 -12.338 1.00 91.81 122 LEU A C 1
ATOM 865 O O . LEU A 1 122 ? -2.041 -5.938 -13.256 1.00 91.81 122 LEU A O 1
ATOM 869 N N . GLU A 1 123 ? -2.039 -6.853 -11.209 1.00 89.62 123 GLU A N 1
ATOM 870 C CA . GLU A 1 123 ? -3.456 -6.607 -10.918 1.00 89.62 123 GLU A CA 1
ATOM 871 C C . GLU A 1 123 ? -3.811 -5.116 -10.805 1.00 89.62 123 GLU A C 1
ATOM 873 O O . GLU A 1 123 ? -4.946 -4.711 -11.077 1.00 89.62 123 GLU A O 1
ATOM 878 N N . SER A 1 124 ? -2.843 -4.280 -10.417 1.00 88.69 124 SER A N 1
ATOM 879 C CA . SER A 1 124 ? -3.039 -2.851 -10.180 1.00 88.69 124 SER A CA 1
ATOM 880 C C . SER A 1 124 ? -2.279 -2.006 -11.192 1.00 88.69 124 SER A C 1
ATOM 882 O O . SER A 1 124 ? -1.167 -2.312 -11.600 1.00 88.69 124 SER A O 1
ATOM 884 N N . LYS A 1 125 ? -2.879 -0.878 -11.584 1.00 88.38 125 LYS A N 1
ATOM 885 C CA . LYS A 1 125 ? -2.248 0.080 -12.511 1.00 88.38 125 LYS A CA 1
ATOM 886 C C . LYS A 1 125 ? -1.142 0.909 -11.866 1.00 88.38 125 LYS A C 1
ATOM 888 O O . LYS A 1 125 ? -0.330 1.492 -12.573 1.00 88.38 125 LYS A O 1
ATOM 893 N N . GLU A 1 126 ? -1.195 1.033 -10.549 1.00 93.62 126 GLU A N 1
ATOM 894 C CA . GLU A 1 126 ? -0.321 1.874 -9.748 1.00 93.62 126 GLU A CA 1
ATOM 895 C C . GLU A 1 126 ? 0.117 1.055 -8.532 1.00 93.62 126 GLU A C 1
ATOM 897 O O . GLU A 1 126 ? -0.726 0.485 -7.828 1.00 93.62 126 GLU A O 1
ATOM 902 N N . VAL A 1 127 ? 1.429 1.002 -8.306 1.00 95.69 127 VAL A N 1
ATOM 903 C CA . VAL A 1 127 ? 2.051 0.344 -7.154 1.00 95.69 127 VAL A CA 1
ATOM 904 C C . VAL A 1 127 ? 2.620 1.419 -6.243 1.00 95.69 127 VAL A C 1
ATOM 906 O O . VAL A 1 127 ? 3.189 2.400 -6.720 1.00 95.69 127 VAL A O 1
ATOM 909 N N . ILE A 1 128 ? 2.425 1.267 -4.938 1.00 96.19 128 ILE A N 1
ATOM 910 C CA . ILE A 1 128 ? 2.971 2.165 -3.926 1.00 96.19 128 ILE A CA 1
ATOM 911 C C . ILE A 1 128 ? 4.060 1.428 -3.160 1.00 96.19 128 ILE A C 1
ATOM 913 O O . ILE A 1 128 ? 3.774 0.454 -2.459 1.00 96.19 128 ILE A O 1
ATOM 917 N N . LEU A 1 129 ? 5.274 1.971 -3.204 1.00 95.69 129 LEU A N 1
ATOM 918 C CA . LEU A 1 129 ? 6.329 1.622 -2.269 1.00 95.69 129 LEU A CA 1
ATOM 919 C C . LEU A 1 129 ? 6.029 2.280 -0.922 1.00 95.69 129 LEU A C 1
ATOM 921 O O . LEU A 1 129 ? 6.063 3.507 -0.778 1.00 95.69 129 LEU A O 1
ATOM 925 N N . VAL A 1 130 ? 5.679 1.457 0.062 1.00 96.50 130 VAL A N 1
ATOM 926 C CA . VAL A 1 130 ? 5.209 1.916 1.371 1.00 96.50 130 VAL A CA 1
ATOM 927 C C . VAL A 1 130 ? 6.396 2.335 2.229 1.00 96.50 130 VAL A C 1
ATOM 929 O O . VAL A 1 130 ? 7.262 1.526 2.558 1.00 96.50 130 VAL A O 1
ATOM 932 N N . GLU A 1 131 ? 6.405 3.605 2.636 1.00 95.44 131 GLU A N 1
ATOM 933 C CA . GLU A 1 131 ? 7.433 4.172 3.515 1.00 95.44 131 GLU A CA 1
ATOM 934 C C . GLU A 1 131 ? 6.987 4.172 4.979 1.00 95.44 131 GLU A C 1
ATOM 936 O O . GLU A 1 131 ? 7.753 3.848 5.883 1.00 95.44 131 GLU A O 1
ATOM 941 N N . THR A 1 132 ? 5.735 4.563 5.225 1.00 95.62 132 THR A N 1
ATOM 942 C CA . THR A 1 132 ? 5.152 4.597 6.569 1.00 95.62 132 THR A CA 1
ATOM 943 C C . THR A 1 132 ? 3.748 4.038 6.531 1.00 95.62 132 THR A C 1
ATOM 945 O O . THR A 1 132 ? 2.973 4.397 5.643 1.00 95.62 132 THR A O 1
ATOM 948 N N . LEU A 1 133 ? 3.399 3.255 7.543 1.00 96.62 133 LEU A N 1
ATOM 949 C CA . LEU A 1 133 ? 2.077 2.683 7.717 1.00 96.62 133 LEU A CA 1
ATOM 950 C C . LEU A 1 133 ? 1.648 2.851 9.176 1.00 96.62 133 LEU A C 1
ATOM 952 O O . LEU A 1 133 ? 2.396 2.540 10.100 1.00 96.62 133 LEU A O 1
ATOM 956 N N . GLU A 1 134 ? 0.441 3.369 9.380 1.00 96.12 134 GLU A N 1
ATOM 957 C CA . GLU A 1 134 ? -0.155 3.602 10.692 1.00 96.12 134 GLU A CA 1
ATOM 958 C C . GLU A 1 134 ? -1.533 2.946 10.761 1.00 96.12 134 GLU A C 1
ATOM 960 O O . GLU A 1 134 ? -2.427 3.255 9.970 1.00 96.12 134 GLU A O 1
ATOM 965 N N . HIS A 1 135 ? -1.732 2.065 11.742 1.00 96.00 135 HIS A N 1
ATOM 966 C CA . HIS A 1 135 ? -3.035 1.453 11.998 1.00 96.00 135 HIS A CA 1
ATOM 967 C C . HIS A 1 135 ? -3.986 2.462 12.628 1.00 96.00 135 HIS A C 1
ATOM 969 O O . HIS A 1 135 ? -3.723 3.003 13.704 1.00 96.00 135 HIS A O 1
ATOM 975 N N . ILE A 1 136 ? -5.142 2.656 11.998 1.00 95.19 136 ILE A N 1
ATOM 976 C CA . ILE A 1 136 ? -6.201 3.509 12.525 1.00 95.19 136 ILE A CA 1
ATOM 977 C C . ILE A 1 136 ? -7.303 2.614 13.080 1.00 95.19 136 ILE A C 1
ATOM 979 O O . ILE A 1 136 ? -7.934 1.838 12.361 1.00 95.19 136 ILE A O 1
ATOM 983 N N . LYS A 1 137 ? -7.584 2.766 14.374 1.00 81.81 137 LYS A N 1
ATOM 984 C CA . LYS A 1 137 ? -8.754 2.141 14.995 1.00 81.81 137 LYS A CA 1
ATOM 985 C C . LYS A 1 137 ? -10.009 2.865 14.506 1.00 81.81 137 LYS A C 1
ATOM 987 O O . LYS A 1 137 ? -10.151 4.063 14.746 1.00 81.81 137 LYS A O 1
ATOM 992 N N . LYS A 1 138 ? -10.894 2.142 13.824 1.00 62.50 138 LYS A N 1
ATOM 993 C CA . LYS A 1 138 ? -12.245 2.594 13.476 1.00 62.50 138 LYS A CA 1
ATOM 994 C C . LYS A 1 138 ? -13.282 1.811 14.259 1.00 62.50 138 LYS A C 1
ATOM 996 O O . LYS A 1 138 ? -13.063 0.593 14.439 1.00 62.50 138 LYS A O 1
#

Organism: NCBI:txid2184697

Nearest PDB structures (foldseek):
  8c5y-assembly1_L  TM=7.236E-01  e=8.906E-03  Pyrococcus abyssi
  4gn5-assembly1_A  TM=5.818E-01  e=1.061E-02  Pyrobaculum aerophilum
  3nqi-assembly2_B  TM=6.011E-01  e=2.940E-01  Bacteroides fragilis NCTC 9343
  5no4-assembly1_Z  TM=4.163E-01  e=2.329E-01  Escherichia coli K-12
  6j30-assembly1_H  TM=5.013E-01  e=7.919E-01  Saccharomyces cerevisiae S288C

InterPro domains:
  IPR043856 Protein of unknown function DUF5818 [PF19135] (73-130)

Solvent-accessible surface area (backbone atoms only — not comparable to full-atom values): 9422 Å² total; per-residue (Å²): 140,79,88,83,87,88,84,88,85,80,87,88,77,87,86,80,88,80,81,78,73,86,79,85,82,81,84,78,90,70,86,75,81,82,78,82,88,81,89,83,90,85,85,88,90,80,93,69,88,73,76,76,72,74,78,81,74,77,62,86,60,76,70,76,78,78,44,66,71,49,73,53,49,28,38,29,35,87,49,98,70,29,44,23,35,41,30,86,88,73,48,68,33,26,46,43,74,76,73,58,87,83,44,58,68,35,40,32,41,37,34,30,28,36,38,91,78,63,80,73,43,75,92,33,95,46,35,30,41,38,76,44,76,42,82,49,93,124

Sequence (138 aa):
MTKTLTGAALMALMTLLATTAVQAQTSSDTTVPTVASDGTPTNPADESTVTTTIPTVDDPGTPPAEGPKLTLEGRIGPGDECPVIHTKEGKVYALEGNIDATDDGAYVRLTGTIDPSANFCLESKEVILVETLEHIKK